Protein AF-Q862H5-F1 (afdb_monomer_lite)

pLDDT: mean 94.16, std 7.02, range [47.88, 98.75]

Organism: Bos taurus (NCBI:txid9913)

Radius of gyration: 13.06 Å; chains: 1; bounding box: 33×30×32 Å

Secondary structure (DSSP, 8-state):
-----EEEEEETTTTEEEEEE--TT----EEEBTT--SHHHHTS--B-GGG-TT-EEEEEEEEEEETTEEEEEEEEEEEEEETTEEEEEEEEEEEEEEES-TT-SS--

Foldseek 3Di:
DDDADWDWKFWAVVTDIFIDGPDPPDDAAEFEAPLAPELLSVVGDHDDQVPHPLKAFDPDKDKDDDPQWIFTFGWIFAWMDDPPDIDGGDIHTHTNYIDRNHPPPGRD

InterPro domains:
  IPR001461 Aspartic peptidase A1 [PTHR47966] (2-101)
  IPR021109 Aspartic peptidase domain superfamily [G3DSA:2.40.70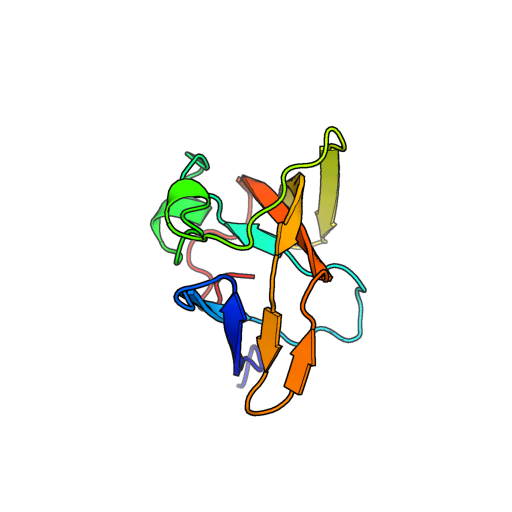.10] (4-98)
  IPR021109 Aspartic peptidase domain superfamily [SSF50630] (2-104)
  IPR033121 Peptidase family A1 domain [PF00026] (5-100)
  IPR033121 Peptidase family A1 domain [PS51767] (5-108)

Sequence (108 aa):
RDLVYMGNITIGTPPQEFQVVFDTAS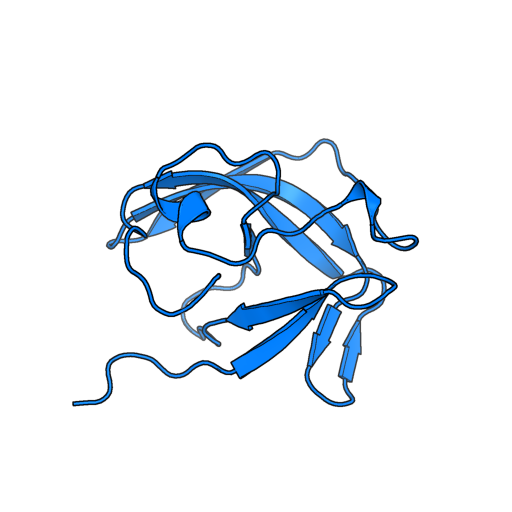SDLWVPSDFCTSPACSTHVRFRHLQSSTFRLTNKTFRITYGSGRMKGVVVHDTVRIGNLVSTDQPFGLSVEEYGFEGRIYDG

Structure (mmCIF, N/CA/C/O backbone):
data_AF-Q862H5-F1
#
_entry.id   AF-Q862H5-F1
#
loop_
_atom_site.group_PDB
_atom_site.id
_atom_site.type_symbol
_atom_site.label_atom_id
_atom_site.label_alt_id
_atom_site.label_comp_id
_atom_site.label_asym_id
_atom_site.label_entity_id
_atom_site.label_seq_id
_atom_site.pdbx_PDB_ins_code
_atom_site.Cartn_x
_atom_site.Cartn_y
_atom_site.Cartn_z
_atom_site.occupancy
_atom_site.B_iso_or_equiv
_atom_site.auth_seq_id
_atom_site.auth_comp_id
_atom_site.auth_asym_id
_atom_site.auth_atom_id
_atom_site.pdbx_PDB_model_num
ATOM 1 N N . ARG A 1 1 ? 11.360 -14.955 -19.465 1.00 47.88 1 ARG A N 1
ATOM 2 C CA . ARG A 1 1 ? 12.262 -14.768 -18.306 1.00 47.88 1 ARG A CA 1
ATOM 3 C C . ARG A 1 1 ? 11.393 -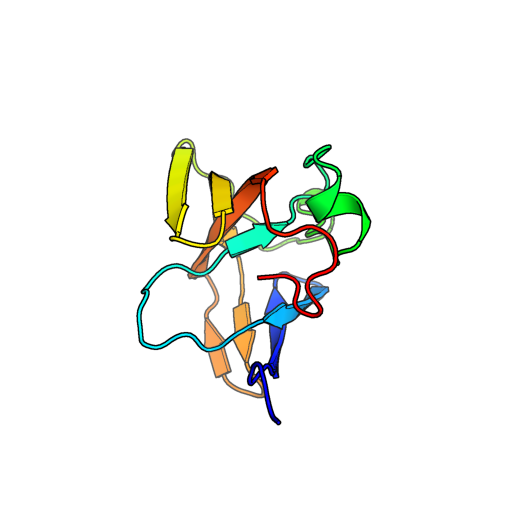14.165 -17.232 1.00 47.88 1 ARG A C 1
ATOM 5 O O . ARG A 1 1 ? 10.881 -13.077 -17.463 1.00 47.88 1 ARG A O 1
ATOM 12 N N . ASP A 1 2 ? 11.165 -14.895 -16.154 1.00 56.66 2 ASP A N 1
ATOM 13 C CA . ASP A 1 2 ? 10.218 -14.471 -15.127 1.00 56.66 2 ASP A CA 1
ATOM 14 C C . ASP A 1 2 ? 10.895 -13.393 -14.280 1.00 56.66 2 ASP A C 1
ATOM 16 O O . ASP A 1 2 ? 12.047 -13.553 -13.874 1.00 56.66 2 ASP A O 1
ATOM 20 N N . LEU A 1 3 ? 10.233 -12.244 -14.138 1.00 79.31 3 LEU A N 1
ATOM 21 C CA . LEU A 1 3 ? 10.820 -11.040 -13.541 1.00 79.31 3 LEU A CA 1
ATOM 22 C C . LEU A 1 3 ? 10.382 -10.833 -12.089 1.00 79.31 3 LEU A C 1
ATOM 24 O O . LEU A 1 3 ? 11.103 -10.186 -11.337 1.00 79.31 3 LEU A O 1
ATOM 28 N N . VAL A 1 4 ? 9.215 -11.357 -11.701 1.00 86.25 4 VAL A N 1
ATOM 29 C CA . VAL A 1 4 ? 8.649 -11.191 -10.360 1.00 86.25 4 VAL A CA 1
ATOM 30 C C . VAL A 1 4 ? 7.604 -12.282 -10.097 1.00 86.25 4 VAL A C 1
ATOM 32 O O . VAL A 1 4 ? 6.904 -12.696 -11.022 1.00 86.25 4 VAL A O 1
ATOM 35 N N . TYR A 1 5 ? 7.497 -12.727 -8.844 1.00 90.69 5 TYR A N 1
ATOM 36 C CA . TYR A 1 5 ? 6.411 -13.586 -8.368 1.00 90.69 5 TYR A CA 1
ATOM 37 C C . TYR A 1 5 ? 5.503 -12.757 -7.464 1.00 90.69 5 TYR A C 1
ATOM 39 O O . TYR A 1 5 ? 5.986 -12.091 -6.550 1.00 90.69 5 TYR A O 1
ATOM 47 N N . MET A 1 6 ? 4.202 -12.792 -7.739 1.00 94.44 6 MET A N 1
ATOM 48 C CA . MET A 1 6 ? 3.195 -11.994 -7.041 1.00 94.44 6 MET A CA 1
ATOM 49 C C . MET A 1 6 ? 2.097 -12.899 -6.510 1.00 94.44 6 MET A C 1
ATOM 51 O O . MET A 1 6 ? 1.920 -14.023 -6.989 1.00 94.44 6 MET A O 1
ATOM 55 N N . GLY A 1 7 ? 1.313 -12.383 -5.577 1.00 95.69 7 GLY A N 1
ATOM 56 C CA . GLY A 1 7 ? 0.007 -12.955 -5.312 1.00 95.69 7 GLY A CA 1
ATOM 57 C C . GLY A 1 7 ? -0.950 -11.971 -4.673 1.00 95.69 7 GLY A C 1
ATOM 58 O O . GLY A 1 7 ? -0.603 -10.839 -4.334 1.00 95.69 7 GLY A O 1
ATOM 59 N N . ASN A 1 8 ? -2.183 -12.444 -4.540 1.00 97.81 8 ASN A N 1
ATOM 60 C CA . ASN A 1 8 ? -3.303 -11.627 -4.122 1.00 97.81 8 ASN A CA 1
ATOM 61 C C . ASN A 1 8 ? -3.343 -11.559 -2.599 1.00 97.81 8 ASN A C 1
ATOM 63 O O . ASN A 1 8 ? -3.327 -12.588 -1.912 1.00 97.81 8 ASN A O 1
ATOM 67 N N . ILE A 1 9 ? -3.487 -10.347 -2.085 1.00 98.50 9 ILE A N 1
ATOM 68 C CA . ILE A 1 9 ? -3.880 -10.101 -0.702 1.00 98.50 9 ILE A CA 1
ATOM 69 C C . ILE A 1 9 ? -5.137 -9.246 -0.690 1.00 98.50 9 ILE A C 1
ATOM 71 O O . ILE A 1 9 ? -5.462 -8.572 -1.667 1.00 98.50 9 ILE A O 1
ATOM 75 N N . THR A 1 10 ? -5.839 -9.244 0.438 1.00 98.69 10 THR A N 1
ATOM 76 C CA . THR A 1 10 ? -6.890 -8.252 0.666 1.00 98.69 10 THR A CA 1
ATOM 77 C C . THR A 1 10 ? -6.644 -7.491 1.953 1.00 98.69 10 THR A C 1
ATOM 79 O O . THR A 1 10 ? -6.161 -8.064 2.931 1.00 98.69 10 THR A O 1
ATOM 82 N N . ILE A 1 11 ? -6.979 -6.205 1.950 1.00 98.75 11 ILE A N 1
ATOM 83 C CA . ILE A 1 11 ? -6.832 -5.309 3.095 1.00 98.75 11 ILE A CA 1
ATOM 84 C C . ILE A 1 11 ? -8.174 -4.626 3.358 1.00 98.75 11 ILE A C 1
ATOM 86 O O . ILE A 1 11 ? -8.819 -4.134 2.433 1.00 98.75 11 ILE A O 1
ATOM 90 N N . GLY A 1 12 ? -8.595 -4.583 4.618 1.00 98.62 12 GLY A N 1
ATOM 91 C CA . GLY A 1 12 ? -9.780 -3.850 5.048 1.00 98.62 12 GLY A CA 1
ATOM 92 C C . GLY A 1 12 ? -11.062 -4.664 5.201 1.00 98.62 12 GLY A C 1
ATOM 93 O O . GLY A 1 12 ? -11.108 -5.885 4.995 1.00 98.62 12 GLY A O 1
ATOM 94 N N . THR A 1 13 ? -12.118 -3.948 5.595 1.00 98.50 13 THR A N 1
ATOM 95 C CA . THR A 1 13 ? -13.486 -4.463 5.752 1.00 98.50 13 THR A CA 1
ATOM 96 C C . THR A 1 13 ? -14.513 -3.450 5.203 1.00 98.50 13 THR A C 1
ATOM 98 O O . THR A 1 13 ? -14.764 -2.448 5.868 1.00 98.50 13 THR A O 1
ATOM 101 N N . PRO A 1 14 ? -15.164 -3.684 4.043 1.00 98.38 14 PRO A N 1
ATOM 102 C CA . PRO A 1 14 ? -15.007 -4.839 3.162 1.00 98.38 14 PRO A CA 1
ATOM 103 C C . PRO A 1 14 ? -13.593 -4.953 2.554 1.00 98.38 14 PRO A C 1
ATOM 105 O O . PRO A 1 14 ? -12.884 -3.949 2.473 1.00 98.38 14 PRO A O 1
ATOM 108 N N . PRO A 1 15 ? -13.172 -6.163 2.138 1.00 98.38 15 PRO A N 1
ATOM 109 C CA . PRO A 1 15 ? -11.826 -6.387 1.614 1.00 98.38 15 PRO A CA 1
ATOM 110 C C . PRO A 1 15 ? -11.566 -5.632 0.300 1.00 98.38 15 PRO A C 1
ATOM 112 O O . PRO A 1 15 ? -12.375 -5.693 -0.624 1.00 98.38 15 PRO A O 1
ATOM 115 N N . GLN A 1 16 ? -10.417 -4.960 0.211 1.00 98.56 16 GLN A N 1
ATOM 116 C CA . GLN A 1 16 ? -9.871 -4.338 -1.001 1.00 98.56 16 GLN A CA 1
ATOM 117 C C . GLN A 1 16 ? -8.688 -5.185 -1.487 1.00 98.56 16 GLN A C 1
ATOM 119 O O . GLN A 1 16 ? -7.807 -5.496 -0.689 1.00 98.56 16 GLN A O 1
ATOM 124 N N . GLU A 1 17 ? -8.689 -5.610 -2.749 1.00 98.44 17 GLU A N 1
ATOM 125 C CA . GLU A 1 17 ? -7.710 -6.560 -3.299 1.00 98.44 17 GLU A CA 1
ATOM 126 C C . GLU A 1 17 ? -6.474 -5.863 -3.883 1.00 98.44 17 GLU A C 1
ATOM 128 O O . GLU A 1 17 ? -6.605 -4.834 -4.540 1.00 98.44 17 GLU A O 1
ATOM 133 N N . PHE A 1 18 ? -5.293 -6.449 -3.663 1.00 98.38 18 PHE A N 1
ATOM 134 C CA . PHE A 1 18 ? -4.001 -5.959 -4.153 1.00 98.38 18 PHE A CA 1
ATOM 135 C C . PHE A 1 18 ? -3.148 -7.110 -4.687 1.00 98.38 18 PHE A C 1
ATOM 137 O O . PHE A 1 18 ? -3.195 -8.224 -4.153 1.00 98.38 18 PHE A O 1
ATOM 144 N N . GLN A 1 19 ? -2.332 -6.823 -5.701 1.00 97.19 19 GLN A N 1
ATOM 145 C CA . GLN A 1 19 ? -1.259 -7.696 -6.176 1.00 97.19 19 GLN A CA 1
ATOM 146 C C . GLN A 1 19 ? 0.057 -7.272 -5.538 1.00 97.19 19 GLN A C 1
ATOM 148 O O . GLN A 1 19 ? 0.537 -6.176 -5.813 1.00 97.19 19 GLN A O 1
ATOM 153 N N . VAL A 1 20 ? 0.664 -8.134 -4.724 1.00 96.88 20 VAL A N 1
ATOM 154 C CA . VAL A 1 20 ? 1.921 -7.802 -4.036 1.00 96.88 20 VAL A CA 1
ATOM 155 C C . VAL A 1 20 ? 3.032 -8.791 -4.336 1.00 96.88 20 VAL A C 1
ATOM 157 O O . VAL A 1 20 ? 2.777 -9.964 -4.631 1.00 96.88 20 VAL A O 1
ATOM 160 N N . VAL A 1 21 ? 4.276 -8.329 -4.229 1.00 95.31 21 VAL A N 1
ATOM 161 C CA . VAL A 1 21 ? 5.464 -9.187 -4.270 1.00 95.31 21 VAL A CA 1
ATOM 162 C C . VAL A 1 21 ? 5.742 -9.742 -2.873 1.00 95.31 21 VAL A C 1
ATOM 164 O O . VAL A 1 21 ? 5.959 -9.000 -1.920 1.00 95.31 21 VAL A O 1
ATOM 167 N N . PHE A 1 22 ? 5.800 -11.070 -2.745 1.00 94.69 22 PHE A N 1
ATOM 168 C CA . PHE A 1 22 ? 6.248 -11.722 -1.509 1.00 94.69 22 PHE A CA 1
ATOM 169 C C . PHE A 1 22 ? 7.778 -11.696 -1.423 1.00 94.69 22 PHE A C 1
ATOM 171 O O . PHE A 1 22 ? 8.460 -12.661 -1.772 1.00 94.69 22 PHE A O 1
ATOM 178 N N . ASP A 1 23 ? 8.310 -10.554 -1.001 1.00 91.69 23 ASP A N 1
ATOM 179 C CA . ASP A 1 23 ? 9.742 -10.287 -0.937 1.00 91.69 23 ASP A CA 1
ATOM 180 C C . ASP A 1 23 ? 10.373 -10.795 0.370 1.00 91.69 23 ASP A C 1
ATOM 182 O O . ASP A 1 23 ? 10.123 -10.268 1.449 1.00 91.69 23 ASP A O 1
ATOM 186 N N . THR A 1 24 ? 11.248 -11.800 0.281 1.00 92.56 24 THR A N 1
ATOM 187 C CA . THR A 1 24 ? 12.013 -12.300 1.439 1.00 92.56 24 THR A CA 1
ATOM 188 C C . THR A 1 24 ? 13.219 -11.424 1.794 1.00 92.56 24 THR A C 1
ATOM 190 O O . THR A 1 24 ? 13.886 -11.694 2.792 1.00 92.56 24 THR A O 1
ATOM 193 N N . ALA A 1 25 ? 13.564 -10.432 0.964 1.00 89.88 25 ALA A N 1
ATOM 194 C CA . ALA A 1 25 ? 14.695 -9.527 1.178 1.00 89.88 25 ALA A CA 1
ATOM 195 C C . ALA A 1 25 ? 14.317 -8.247 1.947 1.00 89.88 25 ALA A C 1
ATOM 197 O O . ALA A 1 25 ? 15.198 -7.442 2.258 1.00 89.88 25 ALA A O 1
ATOM 198 N N . SER A 1 26 ? 13.039 -8.066 2.287 1.00 89.31 26 SER A N 1
ATOM 199 C CA . SER A 1 26 ? 12.544 -6.980 3.132 1.00 89.31 26 SER A CA 1
ATOM 200 C C . SER A 1 26 ? 11.506 -7.491 4.141 1.00 89.31 26 SER A C 1
ATOM 202 O O . SER A 1 26 ? 11.198 -8.681 4.189 1.00 89.31 26 SER A O 1
ATOM 204 N N . SER A 1 27 ? 11.031 -6.612 5.026 1.00 90.81 27 SER A N 1
ATOM 205 C CA . SER A 1 27 ? 10.106 -6.966 6.115 1.00 90.81 27 SER A CA 1
ATOM 206 C C . SER A 1 27 ? 8.859 -6.086 6.188 1.00 90.81 27 SER A C 1
ATOM 208 O O . SER A 1 27 ? 8.055 -6.249 7.105 1.00 90.81 27 SER A O 1
ATOM 210 N N . ASP A 1 28 ? 8.707 -5.138 5.265 1.00 94.12 28 ASP A N 1
ATOM 211 C CA . ASP A 1 28 ? 7.653 -4.130 5.309 1.00 94.12 28 ASP A CA 1
ATOM 212 C C . ASP A 1 28 ? 6.582 -4.430 4.258 1.00 94.12 28 ASP A C 1
ATOM 214 O O . ASP A 1 28 ? 6.888 -4.572 3.077 1.00 94.12 28 ASP A O 1
ATOM 218 N N . LEU A 1 29 ? 5.315 -4.466 4.678 1.00 97.06 29 LEU A N 1
ATOM 219 C CA . LEU A 1 29 ? 4.173 -4.408 3.766 1.00 97.06 29 LEU A CA 1
ATOM 220 C C . LEU A 1 29 ? 3.806 -2.944 3.539 1.00 97.06 29 LEU A C 1
ATOM 222 O O . LEU A 1 29 ? 3.620 -2.201 4.506 1.00 97.06 29 LEU A O 1
ATOM 226 N N . TRP A 1 30 ? 3.627 -2.537 2.288 1.00 97.12 30 TRP A N 1
ATOM 227 C CA . TRP A 1 30 ? 3.052 -1.242 1.947 1.00 97.12 30 TRP A CA 1
ATOM 228 C C . TRP A 1 30 ? 2.210 -1.340 0.674 1.00 97.12 30 TRP A C 1
ATOM 230 O O . TRP A 1 30 ? 2.439 -2.213 -0.154 1.00 97.12 30 TRP A O 1
ATOM 240 N N . VAL A 1 31 ? 1.208 -0.470 0.548 1.00 97.75 31 VAL A N 1
ATOM 241 C CA . VAL A 1 31 ? 0.377 -0.332 -0.658 1.00 97.75 31 VAL A CA 1
ATOM 242 C C . VAL A 1 31 ? 0.091 1.150 -0.946 1.00 97.75 31 VAL A C 1
ATOM 244 O O . VAL A 1 31 ? 0.192 1.982 -0.031 1.00 97.75 31 VAL A O 1
ATOM 247 N N . PRO A 1 32 ? -0.303 1.509 -2.180 1.00 97.50 32 PRO A N 1
ATOM 248 C CA . PRO A 1 32 ? -0.596 2.884 -2.546 1.00 97.50 32 PRO A CA 1
ATOM 249 C C . PRO A 1 32 ? -1.801 3.448 -1.802 1.00 97.50 32 PRO A C 1
ATOM 251 O O . PRO A 1 32 ? -2.847 2.807 -1.725 1.00 97.50 32 PRO A O 1
ATOM 254 N N . SER A 1 33 ? -1.701 4.667 -1.270 1.00 97.25 33 SER A N 1
ATOM 255 C CA . SER A 1 33 ? -2.862 5.373 -0.712 1.00 97.25 33 SER A CA 1
ATOM 256 C C . SER A 1 33 ? -3.708 6.010 -1.812 1.00 97.25 33 SER A C 1
ATOM 258 O O . SER A 1 33 ? -3.193 6.498 -2.818 1.00 97.25 33 SER A O 1
ATOM 260 N N . ASP A 1 34 ? -5.014 6.127 -1.577 1.00 95.62 34 ASP A N 1
ATOM 261 C CA . ASP A 1 34 ? -5.898 7.000 -2.354 1.00 95.62 34 ASP A CA 1
ATOM 262 C C . ASP A 1 34 ? -5.492 8.487 -2.340 1.00 95.62 34 ASP A C 1
ATOM 264 O O . ASP A 1 34 ? -5.849 9.213 -3.270 1.00 95.62 34 ASP A O 1
ATOM 268 N N . PHE A 1 35 ? -4.685 8.922 -1.366 1.00 93.25 35 PHE A N 1
ATOM 269 C CA . PHE A 1 35 ? -4.077 10.257 -1.322 1.00 93.25 35 PHE A CA 1
ATOM 270 C C . PHE A 1 35 ? -2.774 10.396 -2.114 1.00 93.25 35 PHE A C 1
ATOM 272 O O . PHE A 1 35 ? -2.285 11.516 -2.271 1.00 93.25 35 PHE A O 1
ATOM 279 N N . CYS A 1 36 ? -2.184 9.298 -2.591 1.00 94.38 36 CYS A N 1
ATOM 280 C CA . CYS A 1 36 ? -0.952 9.379 -3.360 1.00 94.38 36 CYS A CA 1
ATOM 281 C C . CYS A 1 36 ? -1.214 10.014 -4.733 1.00 94.38 36 CYS A C 1
ATOM 283 O O . CYS A 1 36 ? -2.053 9.544 -5.506 1.00 94.38 36 CYS A O 1
ATOM 285 N N . THR A 1 37 ? -0.469 11.075 -5.043 1.00 91.44 37 THR A N 1
ATOM 286 C CA . THR A 1 37 ? -0.563 11.814 -6.314 1.00 91.44 37 THR A CA 1
ATOM 287 C C . THR A 1 37 ? 0.642 11.602 -7.229 1.00 91.44 37 THR A C 1
ATOM 289 O O . THR A 1 37 ? 0.664 12.139 -8.337 1.00 91.44 37 THR A O 1
ATOM 292 N N . SER A 1 38 ? 1.632 10.810 -6.801 1.00 93.50 38 SER A N 1
ATOM 293 C CA . SER A 1 38 ? 2.753 10.419 -7.656 1.00 93.50 38 SER A CA 1
ATOM 294 C C . SER A 1 38 ? 2.258 9.688 -8.911 1.00 93.50 38 SER A C 1
ATOM 296 O O . SER A 1 38 ? 1.321 8.889 -8.817 1.00 93.50 38 SER A O 1
ATOM 298 N N . PRO A 1 39 ? 2.916 9.873 -10.072 1.00 90.75 39 PRO A N 1
ATOM 299 C CA . PRO A 1 39 ? 2.582 9.141 -11.292 1.00 90.75 39 PRO A CA 1
ATOM 300 C C . PRO A 1 39 ? 2.552 7.619 -11.103 1.00 90.75 39 PRO A C 1
ATOM 302 O O . PRO A 1 39 ? 1.657 6.973 -11.644 1.00 90.75 39 PRO A O 1
ATOM 305 N N . ALA A 1 40 ? 3.459 7.061 -10.292 1.00 89.75 40 ALA A N 1
ATOM 306 C CA . ALA A 1 40 ? 3.494 5.630 -9.979 1.00 89.75 40 ALA A CA 1
ATOM 307 C C . ALA A 1 40 ? 2.152 5.121 -9.417 1.00 89.75 40 ALA A C 1
ATOM 309 O O . ALA A 1 40 ? 1.547 4.224 -9.993 1.00 89.75 40 ALA A O 1
ATOM 310 N N . CYS A 1 41 ? 1.596 5.805 -8.416 1.00 91.50 41 CYS A N 1
ATOM 311 C CA . CYS A 1 41 ? 0.325 5.436 -7.787 1.00 91.50 41 CYS A CA 1
ATOM 312 C C . CYS A 1 41 ? -0.890 5.494 -8.729 1.00 91.50 41 CYS A C 1
ATOM 314 O O . CYS A 1 41 ? -1.933 4.913 -8.431 1.00 91.50 41 CYS A O 1
ATOM 316 N N . SER A 1 42 ? -0.805 6.225 -9.849 1.00 87.62 42 SER A N 1
ATOM 317 C CA . SER A 1 42 ? -1.930 6.364 -10.786 1.00 87.62 42 SER A CA 1
ATOM 318 C C . SER A 1 42 ? -2.214 5.089 -11.581 1.00 87.62 42 SER A C 1
ATOM 320 O O . SER A 1 42 ? -3.344 4.890 -12.028 1.00 87.62 42 SER A O 1
ATOM 322 N N . THR A 1 43 ? -1.206 4.225 -11.730 1.00 87.44 43 THR A N 1
ATOM 323 C CA . THR A 1 43 ? -1.310 2.956 -12.459 1.00 87.44 43 THR A CA 1
ATOM 324 C C . THR A 1 43 ? -1.632 1.759 -11.567 1.00 87.44 43 THR A C 1
ATOM 326 O O . THR A 1 43 ? -1.883 0.680 -12.095 1.00 87.44 43 THR A O 1
ATOM 329 N N . HIS A 1 44 ? -1.656 1.946 -10.244 1.00 93.25 44 HIS A N 1
ATOM 330 C CA . HIS A 1 44 ? -1.843 0.882 -9.254 1.00 93.25 44 HIS A CA 1
ATOM 331 C C . HIS A 1 44 ? -3.176 0.974 -8.525 1.00 93.25 44 HIS A C 1
ATOM 333 O O . HIS A 1 44 ? -3.828 2.027 -8.470 1.00 93.25 44 HIS A O 1
ATOM 339 N N . VAL A 1 45 ? -3.582 -0.148 -7.933 1.00 96.06 45 VAL A N 1
ATOM 340 C CA . VAL A 1 45 ? -4.708 -0.166 -7.004 1.00 96.06 45 VAL A CA 1
ATOM 341 C C . VAL A 1 45 ? -4.328 0.632 -5.763 1.00 96.06 45 VAL A C 1
ATOM 343 O O . VAL A 1 45 ? -3.264 0.461 -5.175 1.00 96.06 45 VAL A O 1
ATOM 346 N N . ARG A 1 46 ? -5.228 1.528 -5.360 1.00 97.31 46 ARG A N 1
ATOM 347 C CA . ARG A 1 46 ? -5.042 2.406 -4.206 1.00 97.31 46 ARG A CA 1
ATOM 348 C C . ARG A 1 46 ? -5.985 2.013 -3.087 1.00 97.31 46 ARG A C 1
ATOM 350 O O . ARG A 1 46 ? -7.191 1.878 -3.306 1.00 97.31 46 ARG A O 1
ATOM 357 N N . PHE A 1 47 ? -5.437 1.900 -1.889 1.00 98.31 47 PHE A N 1
ATOM 358 C CA . PHE A 1 47 ? -6.182 1.656 -0.673 1.00 98.31 47 PHE A CA 1
ATOM 359 C C . PHE A 1 47 ? -7.019 2.873 -0.292 1.00 98.31 47 PHE A C 1
ATOM 361 O O . PHE A 1 47 ? -6.505 3.964 -0.039 1.00 98.31 47 PHE A O 1
ATOM 368 N N . ARG A 1 48 ? -8.332 2.658 -0.233 1.00 98.12 48 ARG A N 1
ATOM 369 C CA . ARG A 1 48 ? -9.339 3.642 0.157 1.00 98.12 48 ARG A CA 1
ATOM 370 C C . ARG A 1 48 ? -9.644 3.466 1.632 1.0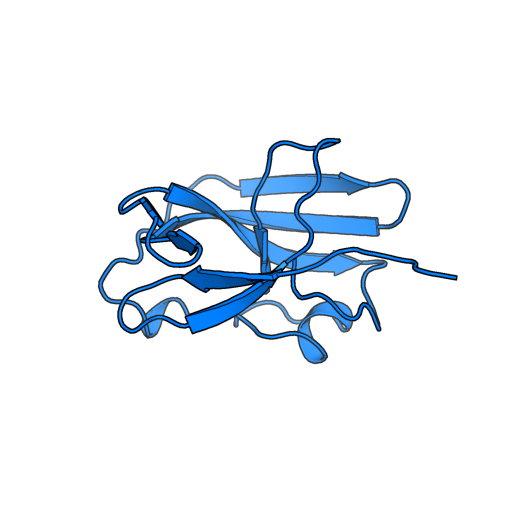0 98.12 48 ARG A C 1
ATOM 372 O O . ARG A 1 48 ? -10.535 2.709 2.016 1.00 98.12 48 ARG A O 1
ATOM 379 N N . HIS A 1 49 ? -8.889 4.165 2.463 1.00 96.69 49 HIS A N 1
ATOM 380 C CA . HIS A 1 49 ? -8.952 4.040 3.918 1.00 96.69 49 HIS A CA 1
ATOM 381 C C . HIS A 1 49 ? -10.346 4.341 4.503 1.00 96.69 49 HIS A C 1
ATOM 383 O O . HIS A 1 49 ? -10.794 3.625 5.394 1.00 96.69 49 HIS A O 1
ATOM 389 N N . LEU A 1 50 ? -11.093 5.312 3.953 1.00 97.56 50 LEU A N 1
ATOM 390 C CA . LEU A 1 50 ? -12.473 5.607 4.388 1.00 97.56 50 LEU A CA 1
ATOM 391 C C . LEU A 1 50 ? -13.488 4.504 4.046 1.00 97.56 50 LEU A C 1
ATOM 393 O O . LEU A 1 50 ? -14.617 4.549 4.526 1.00 97.56 50 LEU A O 1
ATOM 397 N N . GLN A 1 51 ? -13.117 3.539 3.200 1.00 98.25 51 GLN A N 1
ATOM 398 C CA . GLN A 1 51 ? -13.977 2.417 2.811 1.00 98.25 51 GLN A CA 1
ATOM 399 C C . GLN A 1 51 ? -13.716 1.158 3.645 1.00 98.25 51 GLN A C 1
ATOM 401 O O . GLN A 1 51 ? -14.323 0.129 3.370 1.00 98.25 51 GLN A O 1
ATOM 406 N N . SER A 1 52 ? -12.843 1.221 4.655 1.00 98.50 52 SER A N 1
ATOM 407 C CA . SER A 1 52 ? -12.591 0.113 5.575 1.00 98.50 52 SER A CA 1
ATOM 408 C C . SER A 1 52 ? -13.057 0.457 6.990 1.00 98.50 52 SER A C 1
ATOM 410 O O . SER A 1 52 ? -12.588 1.416 7.598 1.00 98.50 52 SER A O 1
ATOM 412 N N . SER A 1 53 ? -13.961 -0.350 7.545 1.00 98.62 53 SER A N 1
ATOM 413 C CA . SER A 1 53 ? -14.451 -0.208 8.922 1.00 98.62 53 SER A CA 1
ATOM 414 C C . SER A 1 53 ? -13.442 -0.660 9.980 1.00 98.62 53 SER A C 1
ATOM 416 O O . SER A 1 53 ? -13.603 -0.331 11.154 1.00 98.62 53 SER A O 1
ATOM 418 N N . THR A 1 54 ? -12.402 -1.396 9.580 1.00 98.62 54 THR A N 1
ATOM 419 C CA . THR A 1 54 ? -11.329 -1.892 10.456 1.00 98.62 54 THR A CA 1
ATOM 420 C C . THR A 1 54 ? -10.049 -1.054 10.375 1.00 98.62 54 THR A C 1
ATOM 422 O O . THR A 1 54 ? -9.084 -1.346 11.081 1.00 98.62 54 THR A O 1
ATOM 425 N N . PHE A 1 55 ? -10.047 0.012 9.568 1.00 98.56 55 PHE A N 1
ATOM 426 C CA . PHE A 1 55 ? -8.910 0.912 9.405 1.00 98.56 55 PHE A CA 1
ATOM 427 C C . PHE A 1 55 ? -8.592 1.694 10.683 1.00 98.56 55 PHE A C 1
ATOM 429 O O . PHE A 1 55 ? -9.467 2.297 11.311 1.00 98.56 55 PHE A O 1
ATOM 436 N N . ARG A 1 56 ? -7.304 1.754 11.033 1.00 98.38 56 ARG A N 1
ATOM 437 C CA . ARG A 1 56 ? -6.789 2.542 12.155 1.00 98.38 56 ARG A CA 1
ATOM 438 C C . ARG A 1 56 ? -5.525 3.293 11.747 1.00 98.38 56 ARG A C 1
ATOM 440 O O . ARG A 1 56 ? -4.467 2.708 11.525 1.00 98.38 56 ARG A O 1
ATOM 447 N N . LEU A 1 57 ? -5.627 4.618 11.694 1.00 96.75 57 LEU A N 1
ATOM 448 C CA . LEU A 1 57 ? -4.491 5.502 11.441 1.00 96.75 57 LEU A CA 1
ATOM 449 C C . LEU A 1 57 ? -3.530 5.526 12.640 1.00 96.75 57 LEU A C 1
ATOM 451 O O . LEU A 1 57 ? -3.956 5.504 13.796 1.00 96.75 57 LEU A O 1
ATOM 455 N N . THR A 1 58 ? -2.232 5.654 12.362 1.00 96.00 58 THR A N 1
ATOM 456 C CA . THR A 1 58 ? -1.225 6.024 13.364 1.00 96.00 58 THR A CA 1
ATOM 457 C C . THR A 1 58 ? -0.586 7.368 13.009 1.00 96.00 58 THR A C 1
ATOM 459 O O . THR A 1 58 ? -0.657 7.823 11.871 1.00 96.00 58 THR A O 1
ATOM 462 N N . ASN A 1 59 ? 0.110 7.986 13.967 1.00 93.38 59 ASN A N 1
ATOM 463 C CA . ASN A 1 59 ? 0.859 9.230 13.739 1.00 93.38 59 ASN A CA 1
ATOM 464 C C . ASN A 1 59 ? 2.311 8.987 13.284 1.00 93.38 59 ASN A C 1
ATOM 466 O O . ASN A 1 59 ? 3.146 9.890 13.359 1.00 93.38 59 ASN A O 1
ATOM 470 N N . LYS A 1 60 ? 2.652 7.762 12.869 1.00 97.31 60 LYS A N 1
ATOM 471 C CA . LYS A 1 60 ? 4.012 7.404 12.457 1.00 97.31 60 LYS A CA 1
ATOM 472 C C . LYS A 1 60 ? 4.155 7.549 10.949 1.00 97.31 60 LYS A C 1
ATOM 474 O O . LYS A 1 60 ? 3.345 7.033 10.185 1.00 97.31 60 LYS A O 1
ATOM 479 N N . THR A 1 61 ? 5.221 8.218 10.529 1.00 96.75 61 THR A N 1
ATOM 480 C CA . THR A 1 61 ? 5.617 8.314 9.120 1.00 96.75 61 THR A CA 1
ATOM 481 C C . THR A 1 61 ? 6.903 7.533 8.901 1.00 96.75 61 THR A C 1
ATOM 483 O O . THR A 1 61 ? 7.685 7.350 9.836 1.00 96.75 61 THR A O 1
ATOM 486 N N . PHE A 1 62 ? 7.118 7.056 7.680 1.00 95.31 62 PHE A N 1
ATOM 487 C CA . PHE A 1 62 ? 8.309 6.291 7.327 1.00 95.31 62 PHE A CA 1
ATOM 488 C C . PHE A 1 62 ? 8.701 6.533 5.865 1.00 95.31 62 PHE A C 1
ATOM 490 O O . PHE A 1 62 ? 7.937 7.089 5.068 1.00 95.31 62 PHE A O 1
ATOM 497 N N . ARG A 1 63 ? 9.934 6.157 5.523 1.00 95.69 63 ARG A N 1
ATOM 498 C CA . ARG A 1 63 ? 10.480 6.263 4.170 1.00 95.69 63 ARG A CA 1
ATOM 499 C C . ARG A 1 63 ? 11.329 5.036 3.886 1.00 95.69 63 ARG A C 1
ATOM 501 O O . ARG A 1 63 ? 12.239 4.752 4.660 1.00 95.69 63 ARG A O 1
ATOM 508 N N . ILE A 1 64 ? 11.074 4.374 2.764 1.00 93.12 64 ILE A N 1
ATOM 509 C CA . ILE A 1 64 ? 11.873 3.240 2.292 1.00 93.12 64 ILE A CA 1
ATOM 510 C C . ILE A 1 64 ? 12.613 3.662 1.025 1.00 93.12 64 ILE A C 1
ATOM 512 O O . ILE A 1 64 ? 12.111 4.442 0.213 1.00 93.12 64 ILE A O 1
ATOM 516 N N . THR A 1 65 ? 13.856 3.212 0.882 1.00 92.19 65 THR A N 1
ATOM 517 C CA . THR A 1 65 ? 14.664 3.410 -0.326 1.00 92.19 65 THR A CA 1
ATOM 518 C C . THR A 1 65 ? 15.206 2.061 -0.765 1.00 92.19 65 THR A C 1
ATOM 520 O O . THR A 1 65 ? 16.014 1.458 -0.066 1.00 92.19 65 THR A O 1
ATOM 523 N N . TYR A 1 66 ? 14.751 1.612 -1.925 1.00 85.94 66 TYR A N 1
ATOM 524 C CA . TYR A 1 66 ? 15.253 0.444 -2.628 1.00 85.94 66 TYR A CA 1
ATOM 525 C C . TYR A 1 66 ? 16.247 0.890 -3.707 1.00 85.94 66 TYR A C 1
ATOM 527 O O . TYR A 1 66 ? 16.302 2.063 -4.078 1.00 85.94 66 TYR A O 1
ATOM 535 N N . GLY A 1 67 ? 17.008 -0.050 -4.274 1.00 84.81 67 GLY A N 1
ATOM 536 C CA . GLY A 1 67 ? 17.851 0.251 -5.439 1.00 84.81 67 GLY A CA 1
ATOM 537 C C . GLY A 1 67 ? 17.045 0.694 -6.670 1.00 84.81 67 GLY A C 1
ATOM 538 O O . GLY A 1 67 ? 17.555 1.422 -7.514 1.00 84.8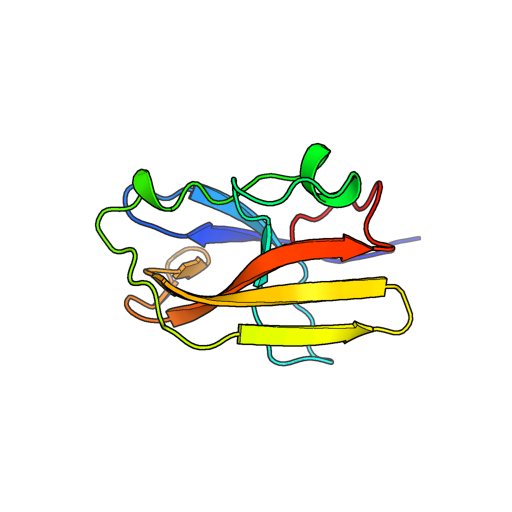1 67 GLY A O 1
ATOM 539 N N . SER A 1 68 ? 15.780 0.277 -6.758 1.00 83.81 68 SER A N 1
ATOM 540 C CA . SER A 1 68 ? 14.862 0.570 -7.862 1.00 83.81 68 SER A CA 1
ATOM 541 C C . SER A 1 68 ? 14.060 1.861 -7.697 1.00 83.81 68 SER A C 1
ATOM 543 O O . SER A 1 68 ? 13.520 2.351 -8.685 1.00 83.81 68 SER A O 1
ATOM 545 N N . GLY A 1 69 ? 13.946 2.401 -6.482 1.00 90.69 69 GLY A N 1
ATOM 546 C CA . GLY A 1 69 ? 13.002 3.475 -6.199 1.00 90.69 69 GLY A CA 1
ATOM 547 C C . GLY A 1 69 ? 12.884 3.802 -4.717 1.00 90.69 69 GLY A C 1
ATOM 548 O O . GLY A 1 69 ? 13.570 3.237 -3.865 1.00 90.69 69 GLY A O 1
ATOM 549 N N . ARG A 1 70 ? 12.007 4.744 -4.389 1.00 94.25 70 ARG A N 1
ATOM 550 C CA . ARG A 1 70 ? 11.749 5.158 -3.006 1.00 94.25 70 ARG A CA 1
ATOM 551 C C . ARG A 1 70 ? 10.280 5.472 -2.803 1.00 94.25 70 ARG A C 1
ATOM 553 O O . ARG A 1 70 ? 9.615 5.960 -3.713 1.00 94.25 70 ARG A O 1
ATOM 560 N N . MET A 1 71 ? 9.823 5.254 -1.583 1.00 94.44 71 MET A N 1
ATOM 561 C CA . MET A 1 71 ? 8.472 5.592 -1.154 1.00 94.44 71 MET A CA 1
ATOM 562 C C . MET A 1 71 ? 8.533 6.341 0.176 1.00 94.44 71 MET A C 1
ATOM 564 O O . MET A 1 71 ? 9.399 6.069 1.015 1.00 94.44 71 MET A O 1
ATOM 568 N N . LYS A 1 72 ? 7.610 7.280 0.384 1.00 96.38 72 LYS A N 1
ATOM 569 C CA . LYS A 1 72 ? 7.308 7.897 1.684 1.00 96.38 72 LYS A CA 1
ATOM 570 C C . LYS A 1 72 ? 5.852 7.617 2.035 1.00 96.38 72 LYS A C 1
ATOM 572 O O . LYS A 1 72 ? 4.991 7.656 1.161 1.00 96.38 72 LYS A O 1
ATOM 577 N N . GLY A 1 73 ? 5.581 7.327 3.303 1.00 96.44 73 GLY A N 1
ATOM 578 C CA . GLY A 1 73 ? 4.263 6.875 3.724 1.00 96.44 73 GLY A CA 1
ATOM 579 C C . GLY A 1 73 ? 3.963 7.098 5.195 1.00 96.44 73 GLY A C 1
ATOM 580 O O . GLY A 1 73 ? 4.775 7.628 5.962 1.00 96.44 73 GLY A O 1
ATOM 581 N N . VAL A 1 74 ? 2.765 6.670 5.571 1.00 97.44 74 VAL A N 1
ATOM 582 C CA . VAL A 1 74 ? 2.268 6.638 6.948 1.00 97.44 74 VAL A CA 1
ATOM 583 C C . VAL A 1 74 ? 2.030 5.194 7.365 1.00 97.44 74 VAL A C 1
ATOM 585 O O . VAL A 1 74 ? 1.595 4.379 6.555 1.00 97.44 74 VAL A O 1
ATOM 588 N N . VAL A 1 75 ? 2.332 4.864 8.617 1.00 98.06 75 VAL A N 1
ATOM 589 C CA . VAL A 1 75 ? 2.015 3.542 9.166 1.00 98.06 75 VAL A CA 1
ATOM 590 C C . VAL A 1 75 ? 0.551 3.537 9.587 1.00 98.06 75 VAL A C 1
ATOM 592 O O . VAL A 1 75 ? 0.087 4.455 10.269 1.00 98.06 75 VAL A O 1
ATOM 595 N N . VAL A 1 76 ? -0.175 2.498 9.213 1.00 98.25 76 VAL A N 1
ATOM 596 C CA . VAL A 1 76 ? -1.576 2.280 9.584 1.00 98.25 76 VAL A CA 1
ATOM 597 C C . VAL A 1 76 ? -1.771 0.828 9.997 1.00 98.25 76 VAL A C 1
ATOM 599 O O . VAL A 1 76 ? -0.901 -0.005 9.759 1.00 98.25 76 VAL A O 1
ATOM 602 N N . HIS A 1 77 ? -2.904 0.530 10.620 1.00 98.62 77 HIS A N 1
ATOM 603 C CA . HIS A 1 77 ? -3.336 -0.832 10.900 1.00 98.62 77 HIS A CA 1
ATOM 604 C C . HIS A 1 77 ? -4.652 -1.115 10.186 1.00 98.62 77 HIS A C 1
ATOM 606 O O . HIS A 1 77 ? -5.525 -0.247 10.111 1.00 98.62 77 HIS A O 1
ATOM 612 N N . ASP A 1 78 ? -4.798 -2.335 9.685 1.00 98.75 78 ASP A N 1
ATOM 613 C CA . ASP A 1 78 ? -6.072 -2.864 9.210 1.00 98.75 78 ASP A CA 1
ATOM 614 C C . ASP A 1 78 ? -6.029 -4.404 9.201 1.00 98.75 78 ASP A C 1
ATOM 616 O O . ASP A 1 78 ? -5.012 -5.025 9.526 1.00 98.75 78 ASP A O 1
ATOM 620 N N . THR A 1 79 ? -7.136 -5.038 8.825 1.00 98.75 79 THR A N 1
ATOM 621 C CA . THR A 1 79 ? -7.203 -6.478 8.606 1.00 98.75 79 THR A CA 1
ATOM 622 C C . THR A 1 79 ? -6.599 -6.845 7.254 1.00 98.75 79 THR A C 1
ATOM 624 O O . THR A 1 79 ? -7.137 -6.460 6.219 1.00 98.75 79 THR A O 1
ATOM 627 N N . VAL A 1 80 ? -5.535 -7.646 7.260 1.00 98.75 80 VAL A N 1
ATOM 628 C CA . VAL A 1 80 ? -4.888 -8.198 6.061 1.00 98.75 80 VAL A CA 1
ATOM 629 C C . VAL A 1 80 ? -5.215 -9.684 5.938 1.00 98.75 80 VAL A C 1
ATOM 631 O O . VAL A 1 80 ? -5.179 -10.420 6.929 1.00 98.75 80 VAL A O 1
ATOM 634 N N . ARG A 1 81 ? -5.536 -10.144 4.724 1.00 98.69 81 ARG A N 1
ATOM 635 C CA . ARG A 1 81 ? -5.800 -11.560 4.429 1.00 98.69 81 ARG A CA 1
ATOM 636 C C . ARG A 1 81 ? -4.971 -12.070 3.261 1.00 98.69 81 ARG A C 1
ATOM 638 O O . ARG A 1 81 ? -4.857 -11.389 2.244 1.00 98.69 81 ARG A O 1
ATOM 645 N N . ILE A 1 82 ? -4.480 -13.299 3.401 1.00 98.06 82 ILE A N 1
ATOM 646 C CA . ILE A 1 82 ? -3.772 -14.057 2.363 1.00 98.06 82 ILE A CA 1
ATOM 647 C C . ILE A 1 82 ? -4.446 -15.426 2.267 1.00 98.06 82 ILE A C 1
ATOM 649 O O . ILE A 1 82 ? -4.273 -16.279 3.142 1.00 98.06 82 ILE A O 1
ATOM 653 N N . GLY A 1 83 ? -5.277 -15.627 1.243 1.00 95.81 83 GLY A N 1
ATOM 654 C CA . GL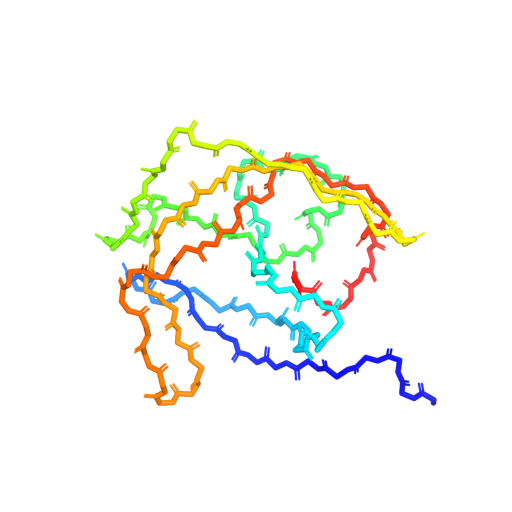Y A 1 83 ? -6.172 -16.785 1.187 1.00 95.81 83 GLY A CA 1
ATOM 655 C C . GLY A 1 83 ? -7.036 -16.875 2.453 1.00 95.81 83 GLY A C 1
ATOM 656 O O . GLY A 1 83 ? -7.791 -15.955 2.759 1.00 95.81 83 GLY A O 1
ATOM 657 N N . ASN A 1 84 ? -6.885 -17.964 3.212 1.00 96.31 84 ASN A N 1
ATOM 658 C CA . ASN A 1 84 ? -7.628 -18.196 4.458 1.00 96.31 84 ASN A CA 1
ATOM 659 C C . ASN A 1 84 ? -6.926 -17.655 5.719 1.00 96.31 84 ASN A C 1
ATOM 661 O O . ASN A 1 84 ? -7.497 -17.728 6.808 1.00 96.31 84 ASN A O 1
ATOM 665 N N . LEU A 1 85 ? -5.694 -17.145 5.607 1.00 97.81 85 LEU A N 1
ATOM 666 C CA . LEU A 1 85 ? -4.973 -16.546 6.730 1.00 97.81 85 LEU A CA 1
ATOM 667 C C . LEU A 1 85 ? -5.453 -15.108 6.943 1.00 97.81 85 LEU A C 1
ATOM 669 O O . LEU A 1 85 ? -5.510 -14.334 5.990 1.00 97.81 85 LEU A O 1
ATOM 673 N N . VAL A 1 86 ? -5.765 -14.746 8.189 1.00 98.44 86 VAL A N 1
ATOM 674 C CA . VAL A 1 86 ? -6.293 -13.425 8.561 1.00 98.44 86 VAL A CA 1
ATOM 675 C C . VAL A 1 86 ? -5.470 -12.839 9.707 1.00 98.44 86 VAL A C 1
ATOM 677 O O . VAL A 1 86 ? -5.331 -13.473 10.750 1.00 98.44 86 VAL A O 1
ATOM 680 N N . SER A 1 87 ? -4.974 -11.615 9.529 1.00 98.44 87 SER A N 1
ATOM 681 C CA . SER A 1 87 ? -4.320 -10.805 10.564 1.00 98.44 87 SER A CA 1
ATOM 682 C C . SER A 1 87 ? -5.131 -9.526 10.771 1.00 98.44 87 SER A C 1
ATOM 684 O O . SER A 1 87 ? -5.205 -8.703 9.866 1.00 98.44 87 SER A O 1
ATOM 686 N N . THR A 1 88 ? -5.804 -9.373 11.914 1.00 97.38 88 THR A N 1
ATOM 687 C CA . THR A 1 88 ? -6.855 -8.350 12.116 1.00 97.38 88 THR A CA 1
ATOM 688 C C . THR A 1 88 ? -6.362 -6.958 12.523 1.00 97.38 88 THR A C 1
ATOM 690 O O . THR A 1 88 ? -7.146 -6.016 12.484 1.00 97.38 88 THR A O 1
ATOM 693 N N . ASP A 1 89 ? -5.099 -6.814 12.926 1.00 97.88 89 ASP A N 1
ATOM 694 C CA . ASP A 1 89 ? -4.494 -5.544 13.377 1.00 97.88 89 ASP A CA 1
ATOM 695 C C . ASP A 1 89 ? -3.069 -5.402 12.810 1.00 97.88 89 ASP A C 1
ATOM 697 O O . ASP A 1 89 ? -2.131 -5.008 13.505 1.00 97.88 89 ASP A O 1
ATOM 701 N N . GLN A 1 90 ? -2.888 -5.791 11.545 1.00 98.44 90 GLN A N 1
ATOM 702 C CA . GLN A 1 90 ? -1.587 -5.818 10.883 1.00 98.44 90 GLN A CA 1
ATOM 703 C C . GLN A 1 90 ? -1.098 -4.387 10.618 1.00 98.44 90 GLN A C 1
ATOM 705 O O . GLN A 1 90 ? -1.784 -3.654 9.902 1.00 98.44 90 GLN A O 1
ATOM 710 N N . PRO A 1 91 ? 0.086 -3.981 11.113 1.00 98.19 91 PRO A N 1
ATOM 711 C CA . PRO A 1 91 ? 0.705 -2.738 10.682 1.00 98.19 91 PRO A CA 1
ATOM 712 C C . PRO A 1 91 ? 1.192 -2.851 9.232 1.00 98.19 91 PRO A C 1
ATOM 714 O O . PRO A 1 91 ? 1.831 -3.839 8.861 1.00 98.19 91 PRO A O 1
ATOM 717 N N . PHE A 1 92 ? 0.929 -1.828 8.428 1.00 98.19 92 PHE A N 1
ATOM 718 C CA . PHE A 1 92 ? 1.462 -1.692 7.074 1.00 98.19 92 PHE A CA 1
ATOM 719 C C . PHE A 1 92 ? 1.602 -0.219 6.682 1.00 98.19 92 PHE A C 1
ATOM 721 O O . PHE A 1 92 ? 1.133 0.690 7.374 1.00 98.19 92 PHE A O 1
ATOM 728 N N . GLY A 1 93 ? 2.296 0.018 5.579 1.00 97.88 93 GLY A N 1
ATOM 729 C CA . GLY A 1 93 ? 2.529 1.332 5.018 1.00 97.88 93 GLY A CA 1
ATOM 730 C C . GLY A 1 93 ? 1.479 1.753 3.998 1.00 97.88 93 GLY A C 1
ATOM 731 O O . GLY A 1 93 ? 1.190 1.016 3.062 1.00 97.88 93 GLY A O 1
ATOM 732 N N . LEU A 1 94 ? 0.971 2.975 4.120 1.00 97.38 94 LEU A N 1
ATOM 733 C CA . LEU A 1 94 ? 0.272 3.655 3.032 1.00 97.38 94 LEU A CA 1
ATOM 734 C C . LEU A 1 94 ? 1.214 4.652 2.378 1.00 97.38 94 LEU A C 1
ATOM 736 O O . LEU A 1 94 ? 1.626 5.626 3.021 1.00 97.38 94 LEU A O 1
ATOM 740 N N . SER A 1 95 ? 1.578 4.402 1.120 1.00 96.88 95 SER A N 1
ATOM 741 C CA . SER A 1 95 ? 2.440 5.316 0.377 1.00 96.88 95 SER A CA 1
ATOM 742 C C . SER A 1 95 ? 1.662 6.591 0.029 1.00 96.88 95 SER A C 1
ATOM 744 O O . SER A 1 95 ? 0.506 6.556 -0.391 1.00 96.88 95 SER A O 1
ATOM 746 N N . VAL A 1 96 ? 2.293 7.741 0.253 1.00 96.06 96 VAL A N 1
ATOM 747 C CA . VAL A 1 96 ? 1.767 9.065 -0.125 1.00 96.06 96 VAL A CA 1
ATOM 748 C C . VAL A 1 96 ? 2.610 9.711 -1.223 1.00 96.06 96 VAL A C 1
ATOM 750 O O . VAL A 1 96 ? 2.157 10.638 -1.887 1.00 96.06 96 VAL A O 1
ATOM 753 N N . GLU A 1 97 ? 3.833 9.218 -1.412 1.00 95.94 97 GLU A N 1
ATOM 754 C CA . GLU A 1 97 ? 4.760 9.637 -2.455 1.00 95.94 97 GLU A CA 1
ATOM 755 C C . GLU A 1 97 ? 5.596 8.429 -2.885 1.00 95.94 97 GLU A C 1
ATOM 757 O O . GLU A 1 97 ? 6.172 7.731 -2.045 1.00 95.94 97 GLU A O 1
ATOM 762 N N . GLU A 1 98 ? 5.693 8.217 -4.191 1.00 95.50 98 GLU A N 1
ATOM 763 C CA . GLU A 1 98 ? 6.459 7.149 -4.832 1.00 95.50 98 GLU A CA 1
ATOM 764 C C . GLU A 1 98 ? 7.299 7.685 -5.995 1.00 95.50 98 GLU A C 1
ATOM 766 O O . GLU A 1 98 ? 6.896 8.627 -6.683 1.00 95.50 98 GLU A O 1
ATOM 771 N N . TYR A 1 99 ? 8.464 7.069 -6.212 1.00 94.31 99 TYR A N 1
ATOM 772 C CA . TYR A 1 99 ? 9.368 7.343 -7.330 1.00 94.31 99 TYR A CA 1
ATOM 773 C C . TYR A 1 99 ? 10.104 6.065 -7.755 1.00 94.31 99 TYR A C 1
ATOM 775 O O . TYR A 1 99 ? 10.695 5.399 -6.900 1.00 94.31 99 TYR A O 1
ATOM 783 N N . GLY A 1 100 ? 10.131 5.756 -9.057 1.00 91.94 100 GLY A N 1
ATOM 784 C CA . GLY A 1 100 ? 10.824 4.584 -9.623 1.00 91.94 100 GLY A CA 1
ATOM 785 C C . GLY A 1 100 ? 9.958 3.319 -9.735 1.00 91.94 100 GLY A C 1
ATOM 786 O O . GLY A 1 100 ? 10.447 2.250 -10.125 1.00 91.94 100 GLY A O 1
ATOM 787 N N . PHE A 1 101 ? 8.671 3.436 -9.400 1.00 90.06 101 PHE A N 1
ATOM 788 C CA . PHE A 1 101 ? 7.681 2.355 -9.452 1.00 90.06 101 PHE A CA 1
ATOM 789 C C . PHE A 1 101 ? 6.671 2.517 -10.598 1.00 90.06 101 PHE A C 1
ATOM 791 O O . PHE A 1 101 ? 5.754 1.713 -10.739 1.00 90.06 101 PHE A O 1
ATOM 798 N N . GLU A 1 102 ? 6.853 3.508 -11.469 1.00 89.12 102 GLU A N 1
ATOM 799 C CA . GLU A 1 102 ? 6.014 3.710 -12.647 1.00 89.12 102 GLU A CA 1
ATOM 800 C C . GLU A 1 102 ? 6.035 2.474 -13.564 1.00 89.12 102 GLU A C 1
ATOM 802 O O . GLU A 1 102 ? 7.096 1.954 -13.916 1.00 89.12 102 GLU A O 1
ATOM 807 N N . GLY A 1 103 ? 4.853 1.995 -13.963 1.00 85.75 103 GLY A N 1
ATOM 808 C CA . GLY A 1 103 ? 4.718 0.862 -14.885 1.00 85.75 103 GLY A CA 1
ATOM 809 C C . GLY A 1 103 ? 5.058 -0.510 -14.288 1.00 85.75 103 GLY A C 1
ATOM 810 O O . GLY A 1 103 ? 5.199 -1.478 -15.039 1.00 85.75 103 GLY A O 1
ATOM 811 N N . ARG A 1 104 ? 5.197 -0.626 -12.958 1.00 89.12 104 ARG A N 1
ATOM 812 C CA . ARG A 1 104 ? 5.281 -1.931 -12.280 1.00 89.12 104 ARG A CA 1
ATOM 813 C C . ARG A 1 104 ? 3.938 -2.657 -12.363 1.00 89.12 104 ARG A C 1
ATOM 815 O O . ARG A 1 104 ? 2.890 -2.028 -12.334 1.00 89.12 104 ARG A O 1
ATOM 822 N N . ILE A 1 105 ? 3.989 -3.984 -12.453 1.00 90.56 105 ILE A N 1
ATOM 823 C CA . ILE A 1 105 ? 2.805 -4.850 -12.601 1.00 90.56 105 ILE A CA 1
ATOM 824 C C . ILE A 1 105 ? 2.190 -5.299 -11.262 1.00 90.56 105 ILE A C 1
ATOM 826 O O . ILE A 1 105 ? 1.187 -6.002 -11.268 1.00 90.56 105 ILE A O 1
ATOM 830 N N . TYR A 1 106 ? 2.811 -4.917 -10.146 1.00 91.62 106 TYR A N 1
ATOM 831 C CA . TYR A 1 106 ? 2.361 -5.149 -8.773 1.00 91.62 106 TYR A CA 1
ATOM 832 C C . TYR A 1 106 ? 2.083 -3.806 -8.099 1.00 91.62 106 TYR A C 1
ATOM 834 O O . TYR A 1 106 ? 2.696 -2.805 -8.470 1.00 91.62 106 TYR A O 1
ATOM 842 N N . ASP A 1 107 ? 1.198 -3.813 -7.109 1.00 94.44 107 ASP A N 1
ATOM 843 C CA . ASP A 1 107 ? 0.793 -2.638 -6.340 1.00 94.44 107 ASP A CA 1
ATOM 844 C C . ASP A 1 107 ? 1.742 -2.351 -5.164 1.00 94.44 107 ASP A C 1
ATOM 846 O O . ASP A 1 107 ? 1.890 -1.195 -4.781 1.00 94.44 107 ASP A O 1
ATOM 850 N N . GLY A 1 108 ? 2.392 -3.378 -4.600 1.00 90.81 108 GLY A N 1
ATOM 851 C CA . GLY A 1 108 ? 3.290 -3.268 -3.439 1.00 90.81 108 GLY A CA 1
ATOM 852 C C . GLY A 1 108 ? 4.295 -4.403 -3.315 1.00 90.81 108 GLY A C 1
ATOM 853 O O . GLY A 1 108 ? 4.048 -5.489 -3.892 1.00 90.81 108 GLY A O 1
#